Protein AF-K0B4W8-F1 (afdb_monomer_lite)

Radius of gyration: 20.22 Å; chains: 1; bounding box: 57×45×34 Å

Organism: NCBI:txid1229908

pLDDT: mean 74.89, std 16.97, range [36.12, 94.44]

Sequence (66 aa):
MCEFSQKCGGNMLPVCMICGKNFDGNKERFCSQSCAETHIKDLEKR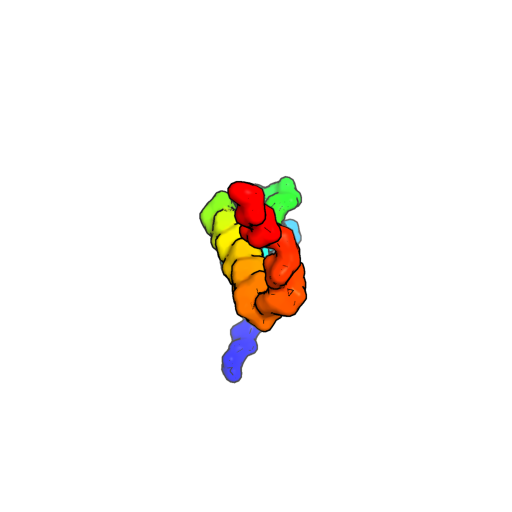LHDAIKNDPSHTKKMSDSSE

Foldseek 3Di:
DDDPPDDDDDDPFAAAPQPRDGANDDPDNHRDPVSVVVVVVVVVVVVVVVCVVCVVPVPPPDDPDD

Secondary structure (DSSP, 8-state):
--------------B-TTT--B---SS-S-SSHHHHHHHHHHHHHHHHHHHHH-TTTTSSS-----

Structure (mmCIF, N/CA/C/O backbone):
data_AF-K0B4W8-F1
#
_entry.id   AF-K0B4W8-F1
#
loop_
_atom_site.group_PDB
_atom_site.id
_atom_site.type_symbol
_atom_site.label_atom_id
_atom_site.label_alt_id
_atom_site.label_comp_id
_atom_site.label_asym_id
_atom_site.label_entity_id
_atom_site.label_seq_id
_atom_site.pdbx_PDB_ins_code
_atom_site.Cartn_x
_atom_site.Cartn_y
_atom_site.Cartn_z
_atom_site.occupancy
_atom_site.B_iso_or_equiv
_atom_site.auth_seq_id
_atom_site.auth_comp_id
_atom_site.auth_asym_id
_atom_site.auth_atom_id
_atom_site.pdbx_PDB_model_num
ATOM 1 N N . MET A 1 1 ? -6.238 -25.230 -2.690 1.00 39.56 1 MET A N 1
ATOM 2 C CA . MET A 1 1 ? -6.698 -24.755 -1.371 1.00 39.56 1 MET A CA 1
ATOM 3 C C . MET A 1 1 ? -6.568 -23.245 -1.334 1.00 39.56 1 MET A C 1
ATOM 5 O O . MET A 1 1 ? -5.457 -22.767 -1.482 1.00 39.56 1 MET A O 1
ATOM 9 N N . CYS A 1 2 ? -7.698 -22.551 -1.221 1.00 36.12 2 CYS A N 1
ATOM 10 C CA . CYS A 1 2 ? -7.893 -21.198 -0.686 1.00 36.12 2 CYS A CA 1
ATOM 11 C C . CYS A 1 2 ? -9.419 -21.053 -0.587 1.00 36.12 2 CYS A C 1
ATOM 13 O O . CYS A 1 2 ? -10.070 -20.578 -1.512 1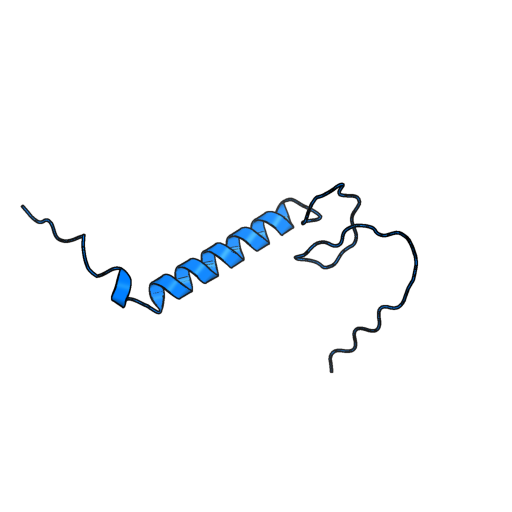.00 36.12 2 CYS A O 1
ATOM 15 N N . GLU A 1 3 ? -10.004 -21.606 0.475 1.00 43.72 3 GLU A N 1
ATOM 16 C CA . GLU A 1 3 ? -11.434 -21.481 0.758 1.00 43.7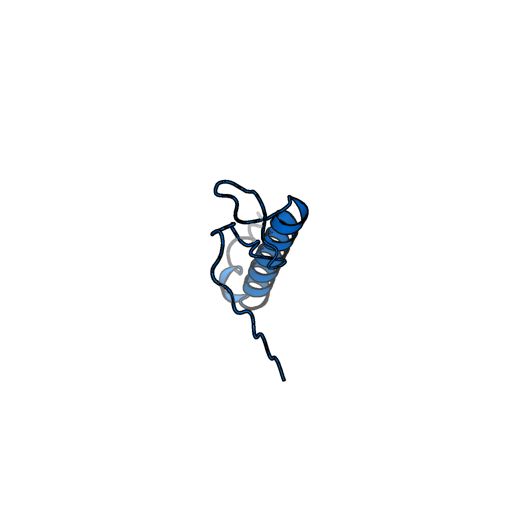2 3 GLU A CA 1
ATOM 17 C C . GLU A 1 3 ? -11.663 -20.167 1.506 1.00 43.72 3 GLU A C 1
ATOM 19 O O . GLU A 1 3 ? -11.299 -20.049 2.672 1.00 43.72 3 GLU A O 1
ATOM 24 N N . PHE A 1 4 ? -12.254 -19.168 0.850 1.00 46.78 4 PHE A N 1
ATOM 25 C CA . PHE A 1 4 ? -12.753 -17.975 1.537 1.00 46.78 4 PHE A CA 1
ATOM 26 C C . PHE A 1 4 ? -14.278 -17.965 1.468 1.00 46.78 4 PHE A C 1
ATOM 28 O O . PHE A 1 4 ? -14.912 -17.194 0.752 1.00 46.78 4 PHE A O 1
ATOM 35 N N . SER A 1 5 ? -14.875 -18.889 2.221 1.00 57.53 5 SER A N 1
ATOM 36 C CA . SER A 1 5 ? -16.264 -18.752 2.642 1.00 57.53 5 SER A CA 1
ATOM 37 C C . SER A 1 5 ? -16.350 -17.574 3.611 1.00 57.53 5 SER A C 1
ATOM 39 O O . SER A 1 5 ? -16.031 -17.722 4.785 1.00 57.53 5 SER A O 1
ATOM 41 N N . GLN A 1 6 ? -16.804 -16.413 3.142 1.00 52.28 6 GLN A N 1
ATOM 42 C CA . GLN A 1 6 ? -17.333 -15.369 4.021 1.00 52.28 6 GLN A CA 1
ATOM 43 C C . GLN A 1 6 ? -18.707 -14.930 3.524 1.00 52.28 6 GLN A C 1
ATOM 45 O O . GLN A 1 6 ? -18.888 -14.043 2.696 1.00 52.28 6 GLN A O 1
ATOM 50 N N . LYS A 1 7 ? -19.690 -15.662 4.045 1.00 59.53 7 LYS A N 1
ATOM 51 C CA . LYS A 1 7 ? -21.100 -15.296 4.124 1.00 59.53 7 LYS A CA 1
ATOM 52 C C . LYS A 1 7 ? -21.215 -14.076 5.048 1.00 59.53 7 LYS A C 1
ATOM 54 O O . LYS A 1 7 ? -20.483 -14.030 6.032 1.00 59.53 7 LYS A O 1
ATOM 59 N N . CYS A 1 8 ? -22.126 -13.147 4.744 1.00 40.91 8 CYS A N 1
ATOM 60 C CA . CYS A 1 8 ? -23.136 -12.592 5.666 1.00 40.91 8 CYS A CA 1
ATOM 61 C C . CYS A 1 8 ? -23.643 -11.217 5.200 1.00 40.91 8 CYS A C 1
ATOM 63 O O . CYS A 1 8 ? -22.864 -10.316 4.905 1.00 40.91 8 CYS A O 1
ATOM 65 N N . GLY A 1 9 ? -24.969 -11.055 5.189 1.00 51.91 9 GLY A N 1
ATOM 66 C CA . GLY A 1 9 ? -25.605 -9.742 5.225 1.00 51.91 9 GLY A CA 1
ATOM 67 C C . GLY A 1 9 ? -25.459 -9.115 6.614 1.00 51.91 9 GLY A C 1
ATOM 68 O O . GLY A 1 9 ? -25.607 -9.804 7.621 1.00 51.91 9 GLY A O 1
ATOM 69 N N . GLY A 1 10 ? -25.169 -7.814 6.657 1.00 51.88 10 GLY A N 1
ATOM 70 C CA . GLY A 1 10 ? -25.067 -7.019 7.885 1.00 51.88 10 GLY A CA 1
ATOM 71 C C . GLY A 1 10 ? -24.049 -5.884 7.741 1.00 51.88 10 GLY A C 1
ATOM 72 O O . GLY A 1 10 ? -22.902 -6.162 7.433 1.00 51.88 10 GLY A O 1
ATOM 73 N N . ASN A 1 11 ? -24.506 -4.637 7.930 1.00 58.62 11 ASN A N 1
ATOM 74 C CA . ASN A 1 11 ? -23.775 -3.353 7.961 1.00 58.62 11 ASN A CA 1
ATOM 75 C C . ASN A 1 11 ? -22.544 -3.195 7.039 1.00 58.62 11 ASN A C 1
ATOM 77 O O . ASN A 1 11 ? -21.477 -3.756 7.270 1.00 58.62 11 ASN A O 1
ATOM 81 N N . MET A 1 12 ? -22.683 -2.324 6.031 1.00 67.25 12 MET A N 1
ATOM 82 C CA . MET A 1 12 ? -21.663 -1.970 5.033 1.00 67.25 12 MET A CA 1
ATOM 83 C C . MET A 1 12 ? -20.538 -1.108 5.639 1.00 67.25 12 MET A C 1
ATOM 85 O O . MET A 1 12 ? -20.399 0.070 5.320 1.00 67.25 12 MET A O 1
ATOM 89 N N . LEU A 1 13 ? -19.744 -1.690 6.542 1.00 73.94 13 LEU A N 1
ATOM 90 C CA . LEU A 1 13 ? -18.516 -1.072 7.035 1.00 73.94 13 LEU A CA 1
ATOM 91 C C . LEU A 1 13 ? -17.416 -1.172 5.966 1.00 73.94 13 LEU A C 1
ATOM 93 O O . LEU A 1 13 ? -17.241 -2.248 5.380 1.00 73.94 13 LEU A O 1
ATOM 97 N N . PRO A 1 14 ? -16.652 -0.096 5.720 1.00 83.44 14 PRO A N 1
ATOM 98 C CA . PRO A 1 14 ? -15.538 -0.126 4.786 1.00 83.44 14 PRO A CA 1
ATOM 99 C C . PRO A 1 14 ? -14.493 -1.165 5.194 1.00 83.44 14 PRO A C 1
ATOM 101 O O . PRO A 1 14 ? -14.264 -1.432 6.375 1.00 83.44 14 PRO A O 1
ATOM 104 N N . VAL A 1 15 ? -13.870 -1.769 4.183 1.00 88.25 15 VAL A N 1
ATOM 105 C CA . VAL A 1 15 ? -12.876 -2.836 4.330 1.00 88.25 15 VAL A CA 1
ATOM 106 C C . VAL A 1 15 ? -11.510 -2.299 3.935 1.00 88.25 15 VAL A C 1
ATOM 108 O O . VAL A 1 15 ? -11.354 -1.685 2.880 1.00 88.25 15 VAL A O 1
ATOM 111 N N . CYS A 1 16 ? -10.510 -2.518 4.785 1.00 89.00 16 CYS A N 1
ATOM 112 C CA . CYS A 1 16 ? -9.149 -2.073 4.517 1.00 89.00 16 CYS A CA 1
ATOM 113 C C . CYS A 1 16 ? -8.559 -2.849 3.337 1.00 89.00 16 CYS A C 1
ATOM 115 O O . CYS A 1 16 ? -8.509 -4.078 3.366 1.00 89.00 16 CYS A O 1
ATOM 117 N N . MET A 1 17 ? -8.029 -2.139 2.339 1.00 87.69 17 MET A N 1
ATOM 118 C CA . MET A 1 17 ? -7.447 -2.765 1.144 1.00 87.69 17 MET A CA 1
ATOM 119 C C . MET A 1 17 ? -6.175 -3.585 1.417 1.00 87.69 17 MET A C 1
ATOM 121 O O . MET A 1 17 ? -5.802 -4.411 0.592 1.00 87.69 17 MET A O 1
ATOM 125 N N . ILE A 1 18 ? -5.502 -3.356 2.551 1.00 92.25 18 ILE A N 1
ATOM 126 C CA . ILE A 1 18 ? -4.259 -4.057 2.908 1.00 92.25 18 ILE A CA 1
ATOM 127 C C . ILE A 1 18 ? -4.514 -5.280 3.782 1.00 92.25 18 ILE A C 1
ATOM 129 O O . ILE A 1 18 ? -3.973 -6.347 3.513 1.00 92.25 18 ILE A O 1
ATOM 133 N N . CYS A 1 19 ? -5.318 -5.138 4.837 1.00 88.81 19 CYS A N 1
ATOM 134 C CA . CYS A 1 19 ? -5.505 -6.202 5.825 1.00 88.81 19 CYS A CA 1
ATOM 135 C C . CYS A 1 19 ? -6.874 -6.889 5.754 1.00 88.81 19 CYS A C 1
ATOM 137 O O . CYS A 1 19 ? -7.094 -7.856 6.478 1.00 88.81 19 CYS A O 1
ATOM 139 N N . GLY A 1 20 ? -7.804 -6.390 4.931 1.00 87.19 20 GLY A N 1
ATOM 140 C CA . GLY A 1 20 ? -9.141 -6.967 4.773 1.00 87.19 20 GLY A CA 1
ATOM 141 C C . GLY A 1 20 ? -10.053 -6.811 5.993 1.00 87.19 20 GLY A C 1
ATOM 142 O O . GLY A 1 20 ? -11.117 -7.418 6.036 1.00 87.19 20 GLY A O 1
ATOM 143 N N . LYS A 1 21 ? -9.659 -6.019 6.998 1.00 86.12 21 LYS A N 1
ATOM 144 C CA . LYS A 1 21 ? -10.467 -5.792 8.203 1.00 86.12 21 LYS A CA 1
ATOM 145 C C . LYS A 1 21 ? -11.498 -4.695 7.972 1.00 86.12 21 LYS A C 1
ATOM 147 O O . LYS A 1 21 ? -11.175 -3.666 7.375 1.00 86.12 21 LYS A O 1
ATOM 152 N N . ASN A 1 22 ? -12.707 -4.903 8.485 1.00 86.94 22 ASN A N 1
ATOM 153 C CA . ASN A 1 22 ? -13.717 -3.855 8.583 1.00 86.94 22 ASN A CA 1
ATOM 154 C C . ASN A 1 22 ? -13.269 -2.791 9.587 1.00 86.94 22 ASN A C 1
ATOM 156 O O . ASN A 1 22 ? -12.696 -3.122 10.628 1.00 86.94 22 ASN A O 1
ATOM 160 N N . PHE A 1 23 ? -13.534 -1.527 9.282 1.00 85.06 23 PHE A N 1
ATOM 161 C CA . PHE A 1 23 ? -13.178 -0.415 10.154 1.00 85.06 23 PHE A CA 1
ATOM 162 C C . PHE A 1 23 ? -14.183 0.731 10.038 1.00 85.06 23 PHE A C 1
ATOM 164 O O . PHE A 1 23 ? -14.883 0.862 9.036 1.00 85.06 23 PHE A O 1
ATOM 171 N N . ASP A 1 24 ? -14.248 1.556 11.080 1.00 81.81 24 ASP A N 1
ATOM 172 C CA . ASP A 1 24 ? -15.162 2.696 11.174 1.00 81.81 24 ASP A CA 1
ATOM 173 C C . ASP A 1 24 ? -14.529 3.939 10.526 1.00 81.81 24 ASP A C 1
ATOM 175 O O . ASP A 1 24 ? -14.177 4.913 11.179 1.00 81.81 24 ASP A O 1
ATOM 179 N N . GLY A 1 25 ? -1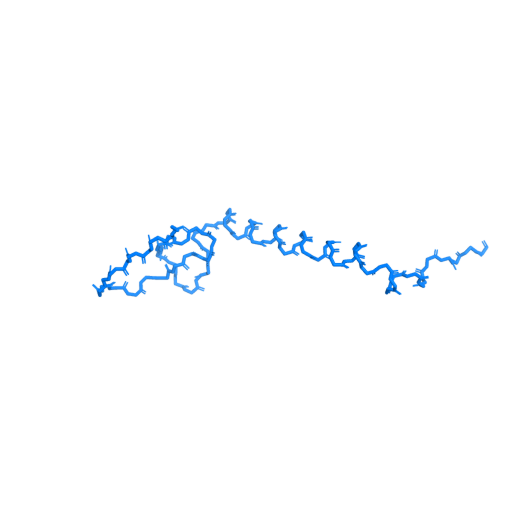4.250 3.849 9.224 1.00 74.25 25 GLY A N 1
ATOM 180 C CA . GLY A 1 25 ? -13.615 4.925 8.464 1.00 74.25 25 GLY A CA 1
ATOM 181 C C . GLY A 1 25 ? -14.584 5.519 7.461 1.00 74.25 25 GLY A C 1
ATOM 182 O O . GLY A 1 25 ? -14.854 4.917 6.426 1.00 74.25 25 GLY A O 1
ATOM 183 N N . ASN A 1 26 ? -15.105 6.718 7.706 1.00 68.69 26 ASN A N 1
ATOM 184 C CA . ASN A 1 26 ? -15.996 7.355 6.741 1.00 68.69 26 ASN A CA 1
ATOM 185 C C . ASN A 1 26 ? -15.178 7.845 5.528 1.00 68.69 26 ASN A C 1
ATOM 187 O O . ASN A 1 26 ? -14.605 8.931 5.558 1.00 68.69 26 ASN A O 1
ATOM 191 N N . LYS A 1 27 ? -15.146 7.033 4.456 1.00 70.25 27 LYS A N 1
ATOM 192 C CA . LYS A 1 27 ? -14.447 7.248 3.160 1.00 70.25 27 LYS A CA 1
ATOM 193 C C . LYS A 1 27 ? -12.948 6.940 3.125 1.00 70.25 27 LYS A C 1
ATOM 195 O O . LYS A 1 27 ? -12.295 7.206 2.115 1.00 70.25 27 LYS A O 1
ATOM 200 N N . GLU A 1 28 ? -12.399 6.351 4.174 1.00 81.38 28 GLU A N 1
ATOM 201 C CA . GLU A 1 28 ? -11.007 5.914 4.169 1.00 81.38 28 GLU A CA 1
ATOM 202 C C . GLU A 1 28 ? -10.851 4.561 3.455 1.00 81.38 28 GLU A C 1
ATOM 204 O O . GLU A 1 28 ? -11.759 3.732 3.435 1.00 81.38 28 GLU A O 1
ATOM 209 N N . ARG A 1 29 ? -9.686 4.337 2.833 1.00 85.25 29 ARG A N 1
ATOM 210 C CA . ARG A 1 29 ? -9.334 3.067 2.157 1.00 85.25 29 ARG A CA 1
ATOM 211 C C . ARG A 1 29 ? -8.514 2.125 3.040 1.00 85.25 29 ARG A C 1
ATOM 213 O O . ARG A 1 29 ? -8.355 0.944 2.723 1.00 85.25 29 ARG A O 1
ATOM 220 N N . PHE A 1 30 ? -7.981 2.657 4.136 1.00 89.25 30 PHE A N 1
ATOM 221 C CA . PHE A 1 30 ? -7.067 1.973 5.037 1.00 89.25 30 PHE A CA 1
ATOM 222 C C . PHE A 1 30 ? -7.548 2.150 6.471 1.00 89.25 30 PHE A C 1
ATOM 224 O O . PHE A 1 30 ? -7.942 3.244 6.852 1.00 89.25 30 PHE A O 1
ATOM 231 N N . CYS A 1 31 ? -7.475 1.089 7.275 1.00 88.06 31 CYS A N 1
ATOM 232 C CA . CYS A 1 31 ? -7.896 1.136 8.677 1.00 88.06 31 CYS A CA 1
ATOM 233 C C . CYS A 1 31 ? -6.909 1.865 9.601 1.00 88.06 31 CYS A C 1
ATOM 235 O O . CYS A 1 31 ? -7.203 2.080 10.773 1.00 88.06 31 CYS A O 1
ATOM 237 N N . SER A 1 32 ? -5.688 2.134 9.133 1.00 90.19 32 SER A N 1
ATOM 238 C CA . SER A 1 32 ? -4.603 2.715 9.930 1.00 90.19 32 SER A CA 1
ATOM 239 C C . SER A 1 32 ? -3.528 3.303 9.019 1.00 90.19 32 SER A C 1
ATOM 241 O O . SER A 1 32 ? -3.346 2.836 7.890 1.00 90.19 32 SER A O 1
ATOM 243 N N . GLN A 1 33 ? -2.751 4.255 9.541 1.00 91.06 33 GLN A N 1
ATOM 244 C CA . GLN A 1 33 ? -1.621 4.860 8.828 1.00 91.06 33 GLN A CA 1
ATOM 245 C C . GLN A 1 33 ? -0.586 3.819 8.376 1.00 91.06 33 GLN A C 1
ATOM 247 O O . GLN A 1 33 ? -0.136 3.854 7.238 1.00 91.06 33 GLN A O 1
ATOM 252 N N . SER A 1 34 ? -0.320 2.808 9.202 1.00 92.88 34 SER A N 1
ATOM 253 C CA . SER A 1 34 ? 0.575 1.694 8.868 1.00 92.88 34 SER A CA 1
ATOM 254 C C . SER A 1 34 ? 0.148 0.919 7.613 1.00 92.88 34 SER A C 1
ATOM 256 O O . SER A 1 34 ? 0.989 0.517 6.806 1.00 92.88 34 SER A O 1
ATOM 258 N N . CYS A 1 35 ? -1.160 0.729 7.404 1.00 92.50 35 CYS A N 1
ATOM 259 C CA . CYS A 1 35 ? -1.686 0.117 6.183 1.00 92.50 35 CYS A CA 1
ATOM 260 C C . CYS A 1 35 ? -1.501 1.048 4.977 1.00 92.50 35 CYS A C 1
ATOM 262 O O . CYS A 1 35 ? -1.101 0.585 3.911 1.00 92.50 35 CYS A O 1
ATOM 264 N N . ALA A 1 36 ? -1.719 2.354 5.143 1.00 91.31 36 ALA A N 1
ATOM 265 C CA . ALA A 1 36 ? -1.471 3.324 4.078 1.00 91.31 36 ALA A CA 1
ATOM 266 C C . ALA A 1 36 ? 0.015 3.355 3.671 1.00 91.31 36 ALA A C 1
ATOM 268 O O . ALA A 1 36 ? 0.333 3.256 2.489 1.00 91.31 36 ALA A O 1
ATOM 269 N N . GLU A 1 37 ? 0.935 3.393 4.636 1.00 94.44 37 GLU A N 1
ATOM 270 C CA . GLU A 1 37 ? 2.382 3.357 4.385 1.00 94.44 37 GLU A CA 1
ATOM 271 C C . GLU A 1 37 ? 2.831 2.062 3.706 1.00 94.44 37 GLU A C 1
ATOM 273 O O . GLU A 1 37 ? 3.670 2.085 2.808 1.00 94.44 37 GLU A O 1
ATOM 278 N N . THR A 1 38 ? 2.256 0.924 4.103 1.00 93.88 38 THR A N 1
ATOM 279 C CA . THR A 1 38 ? 2.536 -0.366 3.454 1.00 93.88 38 THR A CA 1
ATOM 280 C C . THR A 1 38 ? 2.131 -0.331 1.982 1.00 93.88 38 THR A C 1
ATOM 282 O O . THR A 1 38 ? 2.876 -0.811 1.129 1.00 93.88 38 THR A O 1
ATOM 285 N N . HIS A 1 39 ? 0.983 0.278 1.669 1.00 93.62 39 HIS A N 1
ATOM 286 C CA . HIS A 1 39 ? 0.540 0.449 0.289 1.00 93.62 39 HIS A CA 1
ATOM 287 C C . HIS A 1 39 ? 1.489 1.344 -0.518 1.00 93.62 39 HIS A C 1
ATOM 289 O O . HIS A 1 39 ? 1.845 0.998 -1.641 1.00 93.62 39 HIS A O 1
ATOM 295 N N . ILE A 1 40 ? 1.931 2.461 0.066 1.00 93.94 40 ILE A N 1
ATOM 296 C CA . ILE A 1 40 ? 2.876 3.388 -0.572 1.00 93.94 40 ILE A CA 1
ATOM 297 C C . ILE A 1 40 ? 4.193 2.670 -0.889 1.00 93.94 40 ILE A C 1
ATOM 299 O O . ILE A 1 40 ? 4.634 2.698 -2.033 1.00 93.94 40 ILE A O 1
ATOM 303 N N . LYS A 1 41 ? 4.764 1.939 0.076 1.00 94.31 41 LYS A N 1
ATOM 304 C CA . LYS A 1 41 ? 6.013 1.182 -0.121 1.00 94.31 41 LYS A CA 1
ATOM 305 C C . LYS A 1 41 ? 5.901 0.125 -1.220 1.00 94.31 41 LYS A C 1
ATOM 307 O O . LYS A 1 41 ? 6.851 -0.092 -1.969 1.00 94.31 41 LYS A O 1
ATOM 312 N N . ASP A 1 42 ? 4.754 -0.546 -1.327 1.00 92.88 42 ASP A N 1
ATOM 313 C CA . ASP A 1 42 ? 4.509 -1.509 -2.404 1.00 92.88 42 ASP A CA 1
ATOM 314 C C . ASP A 1 42 ? 4.459 -0.821 -3.779 1.00 92.88 42 ASP A C 1
ATOM 316 O O . ASP A 1 42 ? 5.070 -1.306 -4.733 1.00 92.88 42 ASP A O 1
ATOM 320 N N . LEU A 1 43 ? 3.810 0.345 -3.878 1.00 92.12 43 LEU A N 1
ATOM 321 C CA . LEU A 1 43 ? 3.789 1.150 -5.105 1.00 92.12 43 LEU A CA 1
ATOM 322 C C . LEU A 1 43 ? 5.190 1.630 -5.501 1.00 92.12 43 LEU A C 1
ATOM 324 O O . LEU A 1 43 ? 5.577 1.482 -6.660 1.00 92.12 43 LEU A O 1
ATOM 328 N N . GLU A 1 44 ? 5.967 2.149 -4.550 1.00 94.06 44 GLU A N 1
ATOM 329 C CA . GLU A 1 44 ? 7.352 2.577 -4.778 1.00 94.06 44 GLU A CA 1
ATOM 330 C C . GLU A 1 44 ? 8.220 1.418 -5.269 1.00 94.06 44 GLU A C 1
ATOM 332 O O . GLU A 1 44 ? 8.982 1.564 -6.226 1.00 94.06 44 GLU A O 1
ATOM 337 N N . LYS A 1 45 ? 8.066 0.236 -4.664 1.00 92.56 45 LYS A N 1
ATOM 338 C CA . LYS A 1 45 ? 8.789 -0.964 -5.083 1.00 92.56 45 LYS A CA 1
ATOM 339 C C . LYS A 1 45 ? 8.446 -1.356 -6.519 1.00 92.56 45 LYS A C 1
ATOM 341 O O . LYS A 1 45 ? 9.354 -1.663 -7.286 1.00 92.56 45 LYS A O 1
ATOM 346 N N . ARG A 1 46 ? 7.163 -1.334 -6.894 1.00 90.38 46 ARG A N 1
ATOM 347 C CA . ARG A 1 46 ? 6.723 -1.634 -8.268 1.00 90.38 46 ARG A CA 1
ATOM 348 C C . ARG A 1 46 ? 7.259 -0.617 -9.269 1.00 90.38 46 ARG A C 1
ATOM 350 O O . ARG A 1 46 ? 7.704 -1.010 -10.341 1.00 90.38 46 ARG A O 1
ATOM 357 N N . LEU A 1 47 ? 7.250 0.668 -8.914 1.00 89.06 47 LEU A N 1
ATOM 358 C CA . LEU A 1 47 ? 7.830 1.725 -9.737 1.00 89.06 47 LEU A CA 1
ATOM 359 C C . LEU A 1 47 ? 9.330 1.493 -9.952 1.00 89.06 47 LEU A C 1
ATOM 361 O O . LEU A 1 47 ? 9.802 1.512 -11.085 1.00 89.06 47 LEU A O 1
ATOM 365 N N . HIS A 1 48 ? 10.073 1.234 -8.876 1.00 87.88 48 HIS A N 1
ATOM 366 C CA . HIS A 1 48 ? 11.508 0.982 -8.951 1.00 87.88 48 HIS A CA 1
ATOM 367 C C . HIS A 1 48 ? 11.834 -0.280 -9.765 1.00 87.88 48 HIS A C 1
ATOM 369 O O . HIS A 1 48 ? 12.779 -0.276 -10.552 1.00 87.88 48 HIS A O 1
ATOM 375 N N . ASP A 1 49 ? 11.051 -1.351 -9.610 1.00 87.81 49 ASP A N 1
ATOM 376 C CA . ASP A 1 49 ? 11.214 -2.572 -10.403 1.00 87.81 49 ASP A CA 1
ATOM 377 C C . ASP A 1 49 ? 10.967 -2.310 -11.894 1.00 87.81 49 ASP A C 1
ATOM 379 O O . ASP A 1 49 ? 11.786 -2.697 -12.723 1.00 87.81 49 ASP A O 1
ATOM 383 N N . ALA A 1 50 ? 9.919 -1.552 -12.232 1.00 85.00 50 ALA A N 1
ATOM 384 C CA . ALA A 1 50 ? 9.627 -1.164 -13.610 1.00 85.00 50 ALA A CA 1
ATOM 385 C C . ALA A 1 50 ? 10.761 -0.332 -14.238 1.00 85.00 50 ALA A C 1
ATOM 387 O O . ALA A 1 50 ? 11.166 -0.606 -15.365 1.00 85.00 50 ALA A O 1
ATOM 388 N N . ILE A 1 51 ? 11.322 0.633 -13.497 1.00 84.19 51 ILE A N 1
ATOM 389 C CA . ILE A 1 51 ? 12.463 1.446 -13.956 1.00 84.19 51 ILE A CA 1
ATOM 390 C C . ILE A 1 51 ? 13.713 0.580 -14.157 1.00 84.19 51 ILE A C 1
ATOM 392 O O . ILE A 1 51 ? 14.457 0.771 -15.116 1.00 84.19 51 ILE A O 1
ATOM 396 N N . LYS A 1 52 ? 13.965 -0.376 -13.255 1.0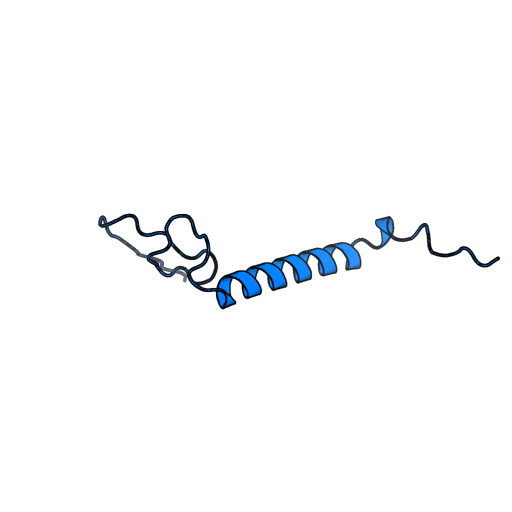0 77.06 52 LYS A N 1
ATOM 397 C CA . LYS A 1 52 ? 15.130 -1.263 -13.343 1.00 77.06 52 LYS A CA 1
ATOM 398 C C . LYS A 1 52 ? 15.011 -2.264 -14.497 1.00 77.06 52 LYS A C 1
ATOM 400 O O . LYS A 1 52 ? 16.029 -2.627 -15.084 1.00 77.06 52 LYS A O 1
ATOM 405 N N . ASN A 1 53 ? 13.799 -2.741 -14.778 1.00 72.69 53 ASN A N 1
ATOM 406 C CA . ASN A 1 53 ? 13.542 -3.777 -15.776 1.00 72.69 53 ASN A CA 1
ATOM 407 C C . ASN A 1 53 ? 13.496 -3.216 -17.208 1.00 72.69 53 ASN A C 1
ATOM 409 O O . ASN A 1 53 ? 13.907 -3.907 -18.134 1.00 72.69 53 ASN A O 1
ATOM 413 N N . ASP A 1 54 ? 13.110 -1.947 -17.389 1.00 65.25 54 ASP A N 1
ATOM 414 C CA . ASP A 1 54 ? 13.196 -1.259 -18.683 1.00 65.25 54 ASP A CA 1
ATOM 415 C C . ASP A 1 54 ? 14.276 -0.150 -18.684 1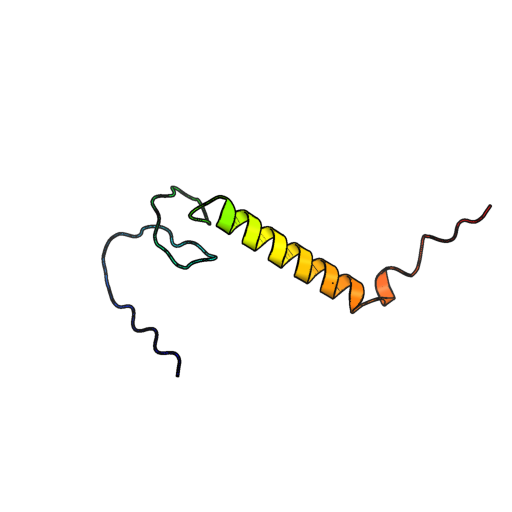.00 65.25 54 ASP A C 1
ATOM 417 O O . ASP A 1 54 ? 13.980 1.041 -18.561 1.00 65.25 54 ASP A O 1
ATOM 421 N N . PRO A 1 55 ? 15.567 -0.506 -18.849 1.00 62.31 55 PRO A N 1
ATOM 422 C CA . PRO A 1 55 ? 16.657 0.470 -18.939 1.00 62.31 55 PRO A CA 1
ATOM 423 C C . PRO A 1 55 ? 16.633 1.282 -20.248 1.00 62.31 55 PRO A C 1
ATOM 425 O O . PRO A 1 55 ? 17.482 2.153 -20.460 1.00 62.31 55 PRO A O 1
ATOM 428 N N . SER A 1 56 ? 15.696 0.993 -21.155 1.00 62.03 56 SER A N 1
ATOM 429 C CA . SER A 1 56 ? 15.607 1.608 -22.480 1.00 62.03 56 SER A CA 1
ATOM 430 C C . SER A 1 56 ? 15.110 3.058 -22.416 1.00 62.03 56 SER A C 1
ATOM 432 O O . SER A 1 56 ? 15.447 3.853 -23.295 1.00 62.03 56 SER A O 1
ATOM 434 N N . HIS A 1 57 ? 14.374 3.433 -21.363 1.00 57.97 57 HIS A N 1
ATOM 435 C CA . HIS A 1 57 ? 13.758 4.758 -21.228 1.00 57.97 57 HIS A CA 1
ATOM 436 C C . HIS A 1 57 ? 14.569 5.815 -20.451 1.00 57.97 57 HIS A C 1
ATOM 438 O O . HIS A 1 57 ? 14.238 6.995 -20.541 1.00 57.97 57 HIS A O 1
ATOM 444 N N . THR A 1 58 ? 15.646 5.457 -19.743 1.00 60.75 58 THR A N 1
ATOM 445 C CA . THR A 1 58 ? 16.435 6.410 -18.920 1.00 60.75 58 THR A CA 1
ATOM 446 C C . THR A 1 58 ? 17.823 6.738 -19.483 1.00 60.75 58 THR A C 1
ATOM 448 O O . THR A 1 58 ? 18.522 7.595 -18.950 1.00 60.75 58 THR A O 1
ATOM 451 N N . LYS A 1 59 ? 18.242 6.112 -20.592 1.00 56.38 59 LYS A N 1
ATOM 452 C CA . LYS A 1 59 ? 19.620 6.200 -21.121 1.00 56.38 59 LYS A CA 1
ATOM 453 C C . LYS A 1 59 ? 19.976 7.511 -21.846 1.00 56.38 59 LYS A C 1
ATOM 455 O O . LYS A 1 59 ? 21.012 7.589 -22.498 1.00 56.38 59 LYS A O 1
ATOM 460 N N . LYS A 1 60 ? 19.147 8.550 -21.786 1.00 56.81 60 LYS A N 1
ATOM 461 C CA . LYS A 1 60 ? 19.437 9.842 -22.428 1.00 56.81 60 LYS A CA 1
ATOM 462 C C . LYS A 1 60 ? 19.168 10.939 -21.406 1.00 56.81 60 LYS A C 1
ATOM 464 O O . LYS A 1 60 ? 18.115 10.916 -20.789 1.00 56.81 60 LYS A O 1
ATOM 469 N N . MET A 1 61 ? 20.102 11.878 -21.271 1.00 57.50 61 MET A N 1
ATOM 470 C CA . MET A 1 61 ? 20.131 13.005 -20.323 1.00 57.50 61 MET A CA 1
ATOM 471 C C . MET A 1 61 ? 20.806 12.726 -18.964 1.00 57.50 61 MET A C 1
ATOM 473 O O . MET A 1 61 ? 20.223 12.957 -17.910 1.00 57.50 61 MET A O 1
ATOM 477 N N . SER A 1 62 ? 22.059 12.267 -18.950 1.00 62.78 62 SER A N 1
ATOM 478 C CA . SER A 1 62 ? 22.949 12.543 -17.800 1.00 62.78 62 SER A CA 1
ATOM 479 C C . SER A 1 62 ? 24.420 12.746 -18.177 1.00 62.78 62 SER A C 1
ATOM 481 O O . SER A 1 62 ? 25.238 12.917 -17.285 1.00 62.78 62 SER A O 1
ATOM 483 N N . ASP A 1 63 ? 24.769 12.772 -19.467 1.00 60.78 63 ASP A N 1
ATOM 484 C CA . ASP A 1 63 ? 26.122 13.124 -19.903 1.00 60.78 63 ASP A CA 1
ATOM 485 C C . ASP A 1 63 ? 26.095 14.524 -20.526 1.00 60.78 63 ASP A C 1
ATOM 487 O O . ASP A 1 63 ? 25.833 14.713 -21.713 1.00 60.78 63 ASP A O 1
ATOM 491 N N . SER A 1 64 ? 26.263 15.527 -19.672 1.00 59.09 64 SER A N 1
ATOM 492 C CA . SER A 1 64 ? 26.730 16.853 -20.068 1.00 59.09 64 SER A CA 1
ATOM 493 C C . SER A 1 64 ? 27.993 17.101 -19.260 1.00 59.09 64 SER A C 1
ATOM 495 O O . SER A 1 64 ? 27.966 17.731 -18.208 1.00 59.09 64 SER A O 1
ATOM 497 N N . SER A 1 65 ? 29.072 16.474 -19.719 1.00 56.66 65 SER A N 1
ATOM 498 C CA . SER A 1 65 ? 30.428 16.859 -19.351 1.00 56.66 65 SER A CA 1
ATOM 499 C C . SER A 1 65 ? 30.802 18.042 -20.254 1.00 56.66 65 SER A C 1
ATOM 501 O O . SER A 1 65 ? 30.991 17.839 -21.453 1.00 56.66 65 SER A O 1
ATOM 503 N N . GLU A 1 66 ? 30.818 19.261 -19.708 1.00 57.00 66 GLU A N 1
ATOM 504 C CA . GLU A 1 66 ? 31.482 20.434 -20.310 1.00 57.00 66 GLU A CA 1
ATOM 505 C C . GLU A 1 66 ? 32.909 20.566 -19.769 1.00 57.00 66 GLU A C 1
ATOM 507 O O . GLU A 1 66 ? 33.095 20.368 -18.544 1.00 57.00 66 GLU A O 1
#